Protein AF-A0A452XQ61-F1 (afdb_monomer)

Sequence (156 aa):
MPPKLLTHLILALVAVSGAAAARRHPAPANFTASGNPVYIWPLPKNFTSGTQTLAVDPDLALDPQGAGGGAAAVAEAFERYRHLIFSPWAHAARPASAGYDVARLTVVVASADETLELGVDESYTIYIAAAGGANSIVGGATIEANTIYGAIRGLE

Organism: Aegilops tauschii subsp. strangulata (NCBI:txid200361)

Foldseek 3Di:
DDDDDDDDDDDDDDDPPPPPPDPPPPPPFDAAPCRHGDPDPPDDPDDHHDNDDWFEDLQEAEAFAEPQRPPPLLVVLLVVLSCVVNPPVNVVPDDPPDDGQERYEYEYEHDNDPDDDPPPFLAKDKDADGQPPPPHVHGYIYIYGHHSNVSSVVSD

Solvent-accessible surface area (backbone atoms only — not comparable to full-atom values): 9801 Å² total; per-residue (Å²): 140,83,86,86,84,87,80,87,83,84,84,85,81,85,77,85,75,83,76,80,73,71,82,74,72,79,72,96,58,64,55,37,69,70,70,42,80,58,92,59,82,79,69,62,97,75,82,86,60,66,76,77,86,78,49,66,37,69,77,53,37,82,44,61,30,61,65,18,21,78,37,66,70,50,54,56,49,49,54,54,44,49,49,70,73,40,41,77,62,51,62,72,69,55,60,98,80,66,84,51,48,27,50,44,40,35,35,35,12,64,30,64,67,79,81,86,57,94,83,59,61,54,52,57,47,81,48,78,44,54,54,70,40,101,87,30,82,61,34,28,36,37,35,42,15,58,18,51,57,1,44,54,59,62,68,108

InterPro domains:
  IPR025705 Beta-hexosaminidase [PTHR22600] (31-156)
  IPR029018 Beta-hexosaminidase-like, domain 2 [G3DSA:3.30.379.10] (23-156)
  IPR029018 Beta-hexosaminidase-like, domain 2 [SSF55545] (40-156)
  IPR029019 Beta-hexosaminidase, eukaryotic type, N-terminal [PF14845] (40-156)

Radius of gyration: 27.39 Å; Cα contacts (8 Å, |Δi|>4): 223; chains: 1; bounding box: 89×55×53 Å

Nearest PDB structures (foldseek):
  3s6t-assembly1_A  TM=6.574E-01  e=8.013E-03  Ostrinia furnacalis
  3wmb-assembly1_A  TM=6.729E-01  e=9.718E-03  Ostrinia furnacalis
  5b5p-assembly1_A  TM=3.816E-01  e=1.373E+00  Homo sapiens
  5uwk-assembly1_A  TM=4.075E-01  e=2.019E+00  Homo sapiens
  3wv3-assembly3_A  TM=3.948E-01  e=2.612E+00  Homo sapiens

Structure (mmCIF, N/CA/C/O backbone):
data_AF-A0A452XQ61-F1
#
_entry.id   AF-A0A452XQ61-F1
#
loop_
_atom_site.group_PDB
_atom_site.id
_atom_site.type_symbol
_atom_site.label_atom_id
_atom_site.label_alt_id
_atom_site.label_comp_id
_atom_site.label_asym_id
_atom_site.label_entity_id
_atom_site.label_seq_id
_atom_site.pdbx_PDB_ins_code
_atom_site.Cartn_x
_atom_site.Cartn_y
_atom_site.Cartn_z
_atom_site.occupancy
_atom_site.B_iso_or_equiv
_atom_site.auth_seq_id
_atom_site.auth_comp_id
_atom_site.auth_asym_id
_atom_site.auth_atom_id
_atom_site.pdbx_PDB_model_num
ATOM 1 N N . MET A 1 1 ? 72.870 29.338 -39.346 1.00 41.97 1 MET A N 1
ATOM 2 C CA . MET A 1 1 ? 72.906 29.703 -37.912 1.00 41.97 1 MET A CA 1
ATOM 3 C C . MET A 1 1 ? 72.148 31.015 -37.736 1.00 41.97 1 MET A C 1
ATOM 5 O O . MET A 1 1 ? 72.688 32.037 -38.135 1.00 41.97 1 MET A O 1
ATOM 9 N N . PRO A 1 2 ? 70.889 31.010 -37.265 1.00 47.25 2 PRO A N 1
ATOM 10 C CA . PRO A 1 2 ? 70.116 32.240 -37.100 1.00 47.25 2 PRO A CA 1
ATOM 11 C C . PRO A 1 2 ? 70.246 32.800 -35.670 1.00 47.25 2 PRO A C 1
ATOM 13 O O . PRO A 1 2 ? 70.246 32.015 -34.716 1.00 47.25 2 PRO A O 1
ATOM 16 N N . PRO A 1 3 ? 70.317 34.129 -35.475 1.00 50.31 3 PRO A N 1
ATOM 17 C CA . PRO A 1 3 ? 70.108 34.731 -34.169 1.00 50.31 3 PRO A CA 1
ATOM 18 C C . PRO A 1 3 ? 68.607 34.891 -33.883 1.00 50.31 3 PRO A C 1
ATOM 20 O O . PRO A 1 3 ? 67.800 35.205 -34.756 1.00 50.31 3 PRO A O 1
ATOM 23 N N . LYS A 1 4 ? 68.252 34.625 -32.626 1.00 46.47 4 LYS A N 1
ATOM 24 C CA . LYS A 1 4 ? 66.904 34.658 -32.059 1.00 46.47 4 LYS A CA 1
ATOM 25 C C . LYS A 1 4 ? 66.440 36.109 -31.881 1.00 46.47 4 LYS A C 1
ATOM 27 O O . LYS A 1 4 ? 67.128 36.876 -31.215 1.00 46.47 4 LYS A O 1
ATOM 32 N N . LEU A 1 5 ? 65.254 36.448 -32.386 1.00 45.09 5 LEU A N 1
ATOM 33 C CA . LEU A 1 5 ? 64.497 37.627 -31.958 1.00 45.09 5 LEU A CA 1
ATOM 34 C C . LEU A 1 5 ? 63.253 37.148 -31.211 1.00 45.09 5 LEU A C 1
ATOM 36 O O . LEU A 1 5 ? 62.321 36.593 -31.787 1.00 45.09 5 LEU A O 1
ATOM 40 N N . LEU A 1 6 ? 63.314 37.311 -29.894 1.00 48.69 6 LEU A N 1
ATOM 41 C CA . LEU A 1 6 ? 62.224 37.120 -28.955 1.00 48.69 6 LEU A CA 1
ATOM 42 C C . LEU A 1 6 ? 61.502 38.467 -28.846 1.00 48.69 6 LEU A C 1
ATOM 44 O O . LEU A 1 6 ? 62.104 39.459 -28.438 1.00 48.69 6 LEU A O 1
ATOM 48 N N . THR A 1 7 ? 60.230 38.531 -29.221 1.00 46.25 7 THR A N 1
ATOM 49 C CA . THR A 1 7 ? 59.397 39.703 -28.933 1.00 46.25 7 THR A CA 1
ATOM 50 C C . THR A 1 7 ? 58.024 39.210 -28.506 1.00 46.25 7 THR A C 1
ATOM 52 O O . THR A 1 7 ? 57.261 38.663 -29.298 1.00 46.25 7 THR A O 1
ATOM 55 N N . HIS A 1 8 ? 57.762 39.323 -27.206 1.00 41.38 8 HIS A N 1
ATOM 56 C CA . HIS A 1 8 ? 56.501 38.971 -26.572 1.00 41.38 8 HIS A CA 1
ATOM 57 C C . HIS A 1 8 ? 55.539 40.155 -26.664 1.00 41.38 8 HIS A C 1
ATOM 59 O O . HIS A 1 8 ? 55.818 41.219 -26.118 1.00 41.38 8 HIS A O 1
ATOM 65 N N . LEU A 1 9 ? 54.394 39.954 -27.316 1.00 38.75 9 LEU A N 1
ATOM 66 C CA . LEU A 1 9 ? 53.245 40.848 -27.229 1.00 38.75 9 LEU A CA 1
ATOM 67 C C . LEU A 1 9 ? 52.177 40.136 -26.389 1.00 38.75 9 LEU A C 1
ATOM 69 O O . LEU A 1 9 ? 51.470 39.262 -26.884 1.00 38.75 9 LEU A O 1
ATOM 73 N N . ILE A 1 10 ? 52.108 40.460 -25.097 1.00 44.06 10 ILE A N 1
ATOM 74 C CA . ILE A 1 10 ? 51.045 39.986 -24.205 1.00 44.06 10 ILE A CA 1
ATOM 75 C C . ILE A 1 10 ? 49.945 41.045 -24.221 1.00 44.06 10 ILE A C 1
ATOM 77 O O . ILE A 1 10 ? 50.102 42.127 -23.659 1.00 44.06 10 ILE A O 1
ATOM 81 N N . LEU A 1 11 ? 48.839 40.737 -24.895 1.00 37.44 11 LEU A N 1
ATOM 82 C CA . LEU A 1 11 ? 47.618 41.532 -24.863 1.00 37.44 11 LEU A CA 1
ATOM 83 C C . LEU A 1 11 ? 46.792 41.087 -23.647 1.00 37.44 11 LEU A C 1
ATOM 85 O O . LEU A 1 11 ? 46.251 39.983 -23.628 1.00 37.44 11 LEU A O 1
ATOM 89 N N . ALA A 1 12 ? 46.721 41.927 -22.616 1.00 45.03 12 ALA A N 1
ATOM 90 C CA . ALA A 1 12 ? 45.873 41.689 -21.453 1.00 45.03 12 ALA A CA 1
ATOM 91 C C . ALA A 1 12 ? 44.429 42.113 -21.768 1.00 45.03 12 ALA A C 1
ATOM 93 O O . ALA A 1 12 ? 44.120 43.303 -21.810 1.00 45.03 12 ALA A O 1
ATOM 94 N N . LEU A 1 13 ? 43.542 41.139 -21.984 1.00 36.16 13 LEU A N 1
ATOM 95 C CA . LEU A 1 13 ? 42.099 41.363 -22.061 1.00 36.16 13 LEU A CA 1
ATOM 96 C C . LEU A 1 13 ? 41.485 41.082 -20.683 1.00 36.16 13 LEU A C 1
ATOM 98 O O . LEU A 1 13 ? 41.266 39.932 -20.307 1.00 36.16 13 LEU A O 1
ATOM 102 N N . VAL A 1 14 ? 41.219 42.139 -19.916 1.00 40.66 14 VAL A N 1
ATOM 103 C CA . VAL A 1 14 ? 40.437 42.048 -18.677 1.00 40.66 14 VAL A CA 1
ATOM 104 C C . VAL A 1 14 ? 38.959 42.022 -19.059 1.00 40.66 14 VAL A C 1
ATOM 106 O O . VAL A 1 14 ? 38.364 43.055 -19.351 1.00 40.66 14 VAL A O 1
ATOM 109 N N . ALA A 1 15 ? 38.362 40.832 -19.066 1.00 41.16 15 ALA A N 1
ATOM 110 C CA . ALA A 1 15 ? 36.917 40.674 -19.148 1.00 41.16 15 ALA A CA 1
ATOM 111 C C . ALA A 1 15 ? 36.341 40.615 -17.725 1.00 41.16 15 ALA A C 1
ATOM 113 O O . ALA A 1 15 ? 36.369 39.574 -17.070 1.00 41.16 15 ALA A O 1
ATOM 114 N N . VAL A 1 16 ? 35.802 41.737 -17.241 1.00 45.44 16 VAL A N 1
ATOM 115 C CA . VAL A 1 16 ? 34.899 41.737 -16.082 1.00 45.44 16 VAL A CA 1
ATOM 116 C C . VAL A 1 16 ? 33.585 41.106 -16.538 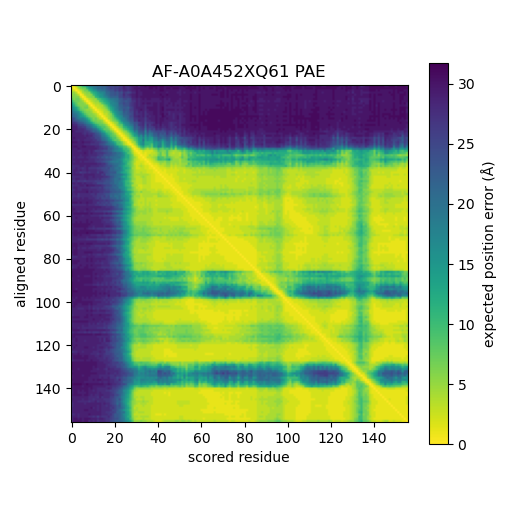1.00 45.44 16 VAL A C 1
ATOM 118 O O . VAL A 1 16 ? 32.712 41.776 -17.081 1.00 45.44 16 VAL A O 1
ATOM 121 N N . SER A 1 17 ? 33.448 39.794 -16.350 1.00 46.66 17 SER A N 1
ATOM 122 C CA . SER A 1 17 ? 32.143 39.137 -16.427 1.00 46.66 17 SER A CA 1
ATOM 123 C C . SER A 1 17 ? 31.454 39.286 -15.078 1.00 46.66 17 SER A C 1
ATOM 125 O O . SER A 1 17 ? 31.685 38.514 -14.149 1.00 46.66 17 SER A O 1
ATOM 127 N N . GLY A 1 18 ? 30.611 40.311 -14.971 1.00 46.25 18 GLY A N 1
ATOM 128 C CA . GLY A 1 18 ? 29.619 40.413 -13.912 1.00 46.25 18 GLY A CA 1
ATOM 129 C C . GLY A 1 18 ? 28.588 39.302 -14.080 1.00 46.25 18 GLY A C 1
ATOM 130 O O . GLY A 1 18 ? 27.586 39.476 -14.767 1.00 46.25 18 GLY A O 1
ATOM 131 N N . ALA A 1 19 ? 28.830 38.149 -13.459 1.00 46.59 19 ALA A N 1
ATOM 132 C CA . ALA A 1 19 ? 27.805 37.133 -13.299 1.00 46.59 19 ALA A CA 1
ATOM 133 C C . ALA A 1 19 ? 26.848 37.594 -12.194 1.00 46.59 19 ALA A C 1
ATOM 135 O O . ALA A 1 19 ? 27.024 37.285 -11.016 1.00 46.59 19 ALA A O 1
ATOM 136 N N . ALA A 1 20 ? 25.815 38.342 -12.581 1.00 52.66 20 ALA A N 1
ATOM 137 C CA . ALA A 1 20 ? 24.595 38.434 -11.796 1.00 52.66 20 ALA A CA 1
ATOM 138 C C . ALA A 1 20 ? 23.926 37.050 -11.813 1.00 52.66 20 ALA A C 1
ATOM 140 O O . ALA A 1 20 ? 23.014 36.781 -12.592 1.00 52.66 20 ALA A O 1
ATOM 141 N N . ALA A 1 21 ? 24.429 36.130 -10.987 1.00 48.56 21 ALA A N 1
ATOM 142 C CA . ALA A 1 21 ? 23.757 34.873 -10.728 1.00 48.56 21 ALA A CA 1
ATOM 143 C C . ALA A 1 21 ? 22.494 35.207 -9.932 1.00 48.56 21 ALA A C 1
ATOM 145 O O . ALA A 1 21 ? 22.547 35.543 -8.747 1.00 48.56 21 ALA A O 1
ATOM 146 N N . ALA A 1 22 ? 21.363 35.185 -10.637 1.00 52.28 22 ALA A N 1
ATOM 147 C CA . ALA A 1 22 ? 20.035 35.296 -10.070 1.00 52.28 22 ALA A CA 1
ATOM 148 C C . ALA A 1 22 ? 19.957 34.444 -8.800 1.00 52.28 22 ALA A C 1
ATOM 150 O O . ALA A 1 22 ? 20.323 33.264 -8.817 1.00 52.28 22 ALA A O 1
ATOM 151 N N . ARG A 1 23 ? 19.485 35.037 -7.697 1.00 48.03 23 ARG A N 1
ATOM 152 C CA . ARG A 1 23 ? 19.108 34.268 -6.513 1.00 48.03 23 ARG A CA 1
ATOM 153 C C . ARG A 1 23 ? 18.069 33.259 -6.985 1.00 48.03 23 ARG A C 1
ATOM 155 O O . ARG A 1 23 ? 16.924 33.624 -7.236 1.00 48.03 23 ARG A O 1
ATOM 162 N N . ARG A 1 24 ? 18.472 32.000 -7.161 1.00 49.28 24 ARG A N 1
ATOM 163 C CA . ARG A 1 24 ? 17.517 30.907 -7.263 1.00 49.28 24 ARG A CA 1
ATOM 164 C C . ARG A 1 24 ? 16.809 30.905 -5.923 1.00 49.28 24 ARG A C 1
ATOM 166 O O . ARG A 1 24 ? 17.401 30.534 -4.914 1.00 49.28 24 ARG A O 1
ATOM 173 N N . HIS A 1 25 ? 15.579 31.405 -5.905 1.00 44.28 25 HIS A N 1
ATOM 174 C CA . HIS A 1 25 ? 14.673 31.079 -4.823 1.00 44.28 25 HIS A CA 1
ATOM 175 C C . HIS A 1 25 ? 14.680 29.548 -4.719 1.00 44.28 25 HIS A C 1
ATOM 177 O O . HIS A 1 25 ? 14.448 28.894 -5.742 1.00 44.28 25 HIS A O 1
ATOM 183 N N . PRO A 1 26 ? 15.036 28.963 -3.561 1.00 51.84 26 PRO A N 1
ATOM 184 C CA . PRO A 1 26 ? 14.914 27.529 -3.397 1.00 51.84 26 PRO A CA 1
ATOM 185 C C . PRO A 1 26 ? 13.441 27.210 -3.624 1.00 51.84 26 PRO A C 1
ATOM 187 O O . PRO A 1 26 ? 12.579 27.774 -2.952 1.00 51.84 26 PRO A O 1
ATOM 190 N N . ALA A 1 27 ? 13.146 26.393 -4.633 1.00 46.03 27 ALA A N 1
ATOM 191 C CA . ALA A 1 27 ? 11.790 25.923 -4.841 1.00 46.03 27 ALA A CA 1
ATOM 192 C C . ALA A 1 27 ? 11.390 25.137 -3.582 1.00 46.03 27 ALA A C 1
ATOM 194 O O . ALA A 1 27 ? 12.095 24.181 -3.247 1.00 46.03 27 ALA A O 1
ATOM 195 N N . PRO A 1 28 ? 10.301 25.486 -2.874 1.00 49.56 28 PRO A N 1
ATOM 196 C CA . PRO A 1 28 ? 9.686 24.546 -1.960 1.00 49.56 28 PRO A CA 1
ATOM 197 C C . PRO A 1 28 ? 8.936 23.548 -2.839 1.00 49.56 28 PRO A C 1
ATOM 199 O O . PRO A 1 28 ? 7.743 23.677 -3.091 1.00 49.56 28 PRO A O 1
ATOM 202 N N . ALA A 1 29 ? 9.669 22.602 -3.401 1.00 57.44 29 ALA A N 1
ATOM 203 C CA . ALA A 1 29 ? 9.090 21.464 -4.076 1.00 57.44 29 ALA A CA 1
ATOM 204 C C . ALA A 1 29 ? 9.681 20.236 -3.401 1.00 57.44 29 ALA A C 1
ATOM 206 O O . ALA A 1 29 ? 10.888 20.139 -3.195 1.00 57.44 29 ALA A O 1
ATOM 207 N N . ASN A 1 30 ? 8.811 19.334 -2.969 1.00 72.50 30 ASN A N 1
ATOM 208 C CA . ASN A 1 30 ? 9.247 18.034 -2.498 1.00 72.50 30 ASN A CA 1
ATOM 209 C C . ASN A 1 30 ? 9.901 17.356 -3.705 1.00 72.50 30 ASN A C 1
ATOM 211 O O . ASN A 1 30 ? 9.236 17.160 -4.720 1.00 72.50 30 ASN A O 1
ATOM 215 N N . PHE A 1 31 ? 11.204 17.088 -3.635 1.00 80.75 31 PHE A N 1
ATOM 216 C CA . PHE A 1 31 ? 11.953 16.408 -4.690 1.00 80.75 31 PHE A CA 1
ATOM 217 C C . PHE A 1 31 ? 12.347 15.006 -4.221 1.00 80.75 31 PHE A C 1
ATOM 219 O O . PHE A 1 31 ? 12.584 14.780 -3.033 1.00 80.75 31 PHE A O 1
ATOM 226 N N . THR A 1 32 ? 12.427 14.061 -5.152 1.00 82.75 32 THR A N 1
ATOM 227 C CA . THR A 1 32 ? 12.991 12.737 -4.906 1.00 82.75 32 THR A CA 1
ATOM 228 C C . THR A 1 32 ? 14.507 12.829 -4.708 1.00 82.75 32 THR A C 1
ATOM 230 O O . THR A 1 32 ? 15.131 13.835 -5.056 1.00 82.75 32 THR A O 1
ATOM 233 N N . ALA A 1 33 ? 15.145 11.759 -4.226 1.00 81.12 33 ALA A N 1
ATOM 234 C CA . ALA A 1 33 ? 16.605 11.703 -4.109 1.00 81.12 33 ALA A CA 1
ATOM 235 C C . ALA A 1 33 ? 17.334 11.865 -5.461 1.00 81.12 33 ALA A C 1
ATOM 237 O O . ALA A 1 33 ? 18.493 12.268 -5.489 1.00 81.12 33 ALA A O 1
ATOM 238 N N . SER A 1 34 ? 16.658 11.596 -6.584 1.00 81.94 34 SER A N 1
ATOM 239 C CA . SER A 1 34 ? 17.162 11.837 -7.943 1.00 81.94 34 SER A CA 1
ATOM 240 C C . SER A 1 34 ? 16.896 13.258 -8.469 1.00 81.94 34 SER A C 1
ATOM 242 O O . SER A 1 34 ? 17.217 13.543 -9.620 1.00 81.94 34 SER A O 1
ATOM 244 N N . GLY A 1 35 ? 16.308 14.150 -7.663 1.00 81.25 35 GLY A N 1
ATOM 245 C CA . GLY A 1 35 ? 16.014 15.537 -8.036 1.00 81.25 35 GLY A CA 1
ATOM 246 C C . GLY A 1 35 ? 14.749 15.730 -8.880 1.00 81.25 35 GLY A C 1
ATOM 247 O O . GLY A 1 35 ? 14.563 16.806 -9.445 1.00 81.25 35 GLY A O 1
ATOM 248 N N . ASN A 1 36 ? 13.875 14.721 -8.968 1.00 83.94 36 ASN A N 1
ATOM 249 C CA . ASN A 1 36 ? 12.597 14.826 -9.677 1.00 83.94 36 ASN A CA 1
ATOM 250 C C . ASN A 1 36 ? 11.507 15.371 -8.744 1.00 83.94 36 ASN A C 1
ATOM 252 O O . ASN A 1 36 ? 11.546 15.080 -7.553 1.00 83.94 36 ASN A O 1
ATOM 256 N N . PRO A 1 37 ? 10.527 16.144 -9.232 1.00 84.75 37 PRO A N 1
ATOM 257 C CA . PRO A 1 37 ? 9.390 16.559 -8.411 1.00 84.75 37 PRO A CA 1
ATOM 258 C C . PRO A 1 37 ? 8.604 15.348 -7.879 1.00 84.75 37 PRO A C 1
ATOM 260 O O . PRO A 1 37 ? 8.403 14.361 -8.584 1.00 84.75 37 PRO A O 1
ATOM 263 N N . VAL A 1 38 ? 8.161 15.431 -6.624 1.00 87.31 38 VAL A N 1
ATOM 264 C CA . VAL A 1 38 ? 7.315 14.428 -5.966 1.00 87.31 38 VAL A CA 1
ATOM 265 C C . VAL A 1 38 ? 5.857 14.724 -6.295 1.00 87.31 38 VAL A C 1
ATOM 267 O O . VAL A 1 38 ? 5.332 15.777 -5.934 1.00 87.31 38 VAL A O 1
ATOM 270 N N . TYR A 1 39 ? 5.200 13.770 -6.948 1.00 89.69 39 TYR A N 1
ATOM 271 C CA . TYR A 1 39 ? 3.792 13.844 -7.341 1.00 89.69 39 TYR A CA 1
ATOM 272 C C . TYR A 1 39 ? 2.909 13.000 -6.413 1.00 89.69 39 TYR A C 1
ATOM 274 O O . TYR A 1 39 ? 2.207 12.107 -6.871 1.00 89.69 39 TYR A O 1
ATOM 282 N N . ILE A 1 40 ? 2.974 13.258 -5.103 1.00 91.31 40 ILE A N 1
ATOM 283 C CA . ILE A 1 40 ? 2.160 12.562 -4.094 1.00 91.31 40 ILE A CA 1
ATOM 284 C C . ILE A 1 40 ? 1.252 13.584 -3.418 1.00 91.31 40 ILE A C 1
ATOM 286 O O . ILE A 1 40 ? 1.729 14.621 -2.943 1.00 91.31 40 ILE A O 1
ATOM 290 N N . TRP A 1 41 ? -0.050 13.299 -3.386 1.00 92.88 41 TRP A N 1
ATOM 291 C CA . TRP A 1 41 ? -1.044 14.166 -2.768 1.00 92.88 41 TRP A CA 1
ATOM 292 C C . TRP A 1 41 ? -2.128 13.362 -2.029 1.00 92.88 41 TRP A C 1
ATOM 294 O O . TRP A 1 41 ? -2.783 12.541 -2.664 1.00 92.88 41 TRP A O 1
ATOM 304 N N . PRO A 1 42 ? -2.397 13.647 -0.740 1.00 94.38 42 PRO A N 1
ATOM 305 C CA . PRO A 1 42 ? -1.647 14.561 0.122 1.00 94.38 42 PRO A CA 1
ATOM 306 C C . PRO A 1 42 ? -0.207 14.075 0.337 1.00 94.38 42 PRO A C 1
ATOM 308 O O . PRO A 1 42 ? 0.074 12.882 0.275 1.00 94.38 42 PRO A O 1
ATOM 31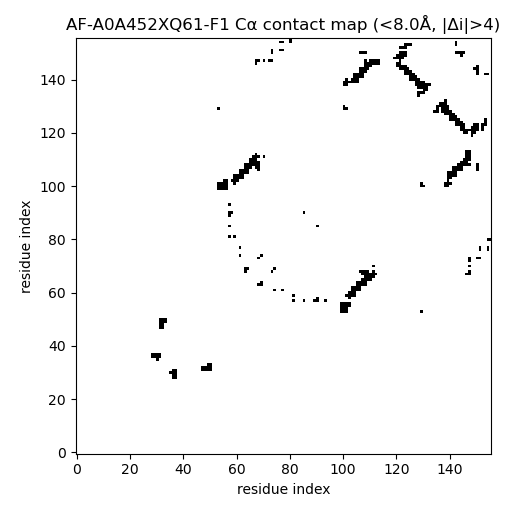1 N N . LEU A 1 43 ? 0.722 15.003 0.589 1.00 93.50 43 LEU A N 1
ATOM 312 C CA . LEU A 1 43 ? 2.093 14.616 0.918 1.00 93.50 43 LEU A CA 1
ATOM 313 C C . LEU A 1 43 ? 2.097 13.831 2.246 1.00 93.50 43 LEU A C 1
ATOM 315 O O . LEU A 1 43 ? 1.567 14.348 3.236 1.00 93.50 43 LEU A O 1
ATOM 319 N N . PRO A 1 44 ? 2.717 12.639 2.309 1.00 94.75 44 PRO A N 1
ATOM 320 C CA . PRO A 1 44 ? 2.804 11.874 3.544 1.00 94.75 44 PRO A CA 1
ATOM 321 C C . PRO A 1 44 ? 3.520 12.651 4.650 1.00 94.75 44 PRO A C 1
ATOM 323 O O . PRO A 1 44 ? 4.439 13.430 4.392 1.00 94.75 44 PRO A O 1
ATOM 326 N N . LYS A 1 45 ? 3.148 12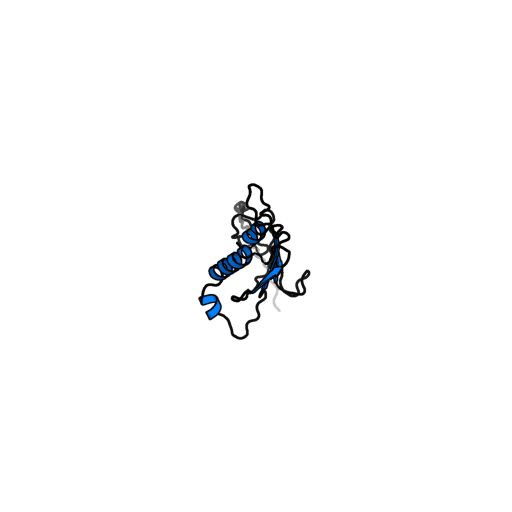.378 5.906 1.00 95.75 45 LYS A N 1
ATOM 327 C CA . LYS A 1 45 ? 3.771 13.000 7.088 1.00 95.75 45 LYS A CA 1
ATOM 328 C C . LYS A 1 45 ? 5.293 12.819 7.111 1.00 95.75 45 LYS A C 1
ATOM 330 O O . LYS A 1 45 ? 6.007 13.726 7.524 1.00 95.75 45 LYS A O 1
ATOM 335 N N . ASN A 1 46 ? 5.770 11.652 6.680 1.00 94.81 46 ASN A N 1
ATOM 336 C CA . ASN A 1 46 ? 7.183 11.349 6.501 1.00 94.81 46 ASN A CA 1
ATOM 337 C C . ASN A 1 46 ? 7.374 10.755 5.107 1.00 94.81 46 ASN A C 1
ATOM 339 O O . ASN A 1 46 ? 6.661 9.824 4.740 1.00 94.81 46 ASN A O 1
ATOM 343 N N . PHE A 1 47 ? 8.339 11.270 4.350 1.00 92.62 47 PHE A N 1
ATOM 344 C CA . PHE A 1 47 ? 8.627 10.805 2.999 1.00 92.62 47 PHE A CA 1
ATOM 345 C C . PHE A 1 47 ? 10.134 10.730 2.764 1.00 92.62 47 PHE A C 1
ATOM 347 O O . PHE A 1 47 ? 10.871 11.677 3.042 1.00 92.62 47 PHE A O 1
ATOM 354 N N . THR A 1 48 ? 10.576 9.608 2.208 1.00 90.62 48 THR A N 1
ATOM 355 C CA . THR A 1 48 ? 11.914 9.420 1.652 1.00 90.62 48 THR A CA 1
ATOM 356 C C . THR A 1 48 ? 11.780 8.708 0.310 1.00 90.62 48 THR A C 1
ATOM 358 O O . THR A 1 48 ? 10.772 8.067 0.025 1.00 90.62 48 THR A O 1
ATOM 361 N N . SER A 1 49 ? 12.785 8.843 -0.550 1.00 89.12 49 SER A N 1
ATOM 362 C CA . SER A 1 49 ? 12.808 8.156 -1.842 1.00 89.12 49 SER A CA 1
ATOM 363 C C . SER A 1 49 ? 14.206 7.656 -2.159 1.00 89.12 49 SER A C 1
ATOM 365 O O . SER A 1 49 ? 15.203 8.228 -1.715 1.00 89.12 49 SER A O 1
ATOM 367 N N . GLY A 1 50 ? 14.265 6.576 -2.933 1.00 87.06 50 GLY A N 1
ATOM 368 C CA . GLY A 1 50 ? 15.499 6.097 -3.536 1.00 87.06 50 GLY A CA 1
ATOM 369 C C . GLY A 1 50 ? 15.855 6.856 -4.815 1.00 87.06 50 GLY A C 1
ATOM 370 O O . GLY A 1 50 ? 15.171 7.785 -5.242 1.00 87.06 50 GLY A O 1
ATOM 371 N N . THR A 1 51 ? 16.941 6.422 -5.447 1.00 85.44 51 THR A N 1
ATOM 372 C CA . THR A 1 51 ? 17.423 6.943 -6.737 1.00 85.44 51 THR A CA 1
ATOM 373 C C . THR A 1 51 ? 17.116 6.015 -7.915 1.00 85.44 51 THR A C 1
ATOM 375 O O . THR A 1 51 ? 17.411 6.362 -9.055 1.00 85.44 51 THR A O 1
ATOM 378 N N . GLN A 1 52 ? 16.548 4.835 -7.651 1.00 85.00 52 GLN A N 1
ATOM 379 C CA . GLN A 1 52 ? 16.284 3.794 -8.645 1.00 85.00 52 GLN A CA 1
ATOM 380 C C . GLN A 1 52 ? 14.816 3.807 -9.079 1.00 85.00 52 GLN A C 1
ATOM 382 O O . GLN A 1 52 ? 13.932 4.128 -8.289 1.00 85.00 52 GLN A O 1
ATOM 387 N N . THR A 1 53 ? 14.570 3.437 -10.336 1.00 87.00 53 THR A N 1
ATOM 388 C CA . THR A 1 53 ? 13.227 3.166 -10.871 1.00 87.00 53 THR A CA 1
ATOM 389 C C . THR A 1 53 ? 13.053 1.658 -10.973 1.00 87.00 53 THR A C 1
ATOM 391 O O . THR A 1 53 ? 13.948 0.993 -11.488 1.00 87.00 53 THR A O 1
ATOM 394 N N . LEU A 1 54 ? 11.930 1.138 -10.477 1.00 88.12 54 LEU A N 1
ATOM 395 C CA . LEU A 1 54 ? 11.629 -0.293 -10.448 1.00 88.12 54 LEU A CA 1
ATOM 396 C C . LEU A 1 54 ? 10.527 -0.624 -11.453 1.00 88.12 54 LEU A C 1
ATOM 398 O O . LEU A 1 54 ? 9.545 0.112 -11.566 1.00 88.12 54 LEU A O 1
ATOM 402 N N . ALA A 1 55 ? 10.684 -1.734 -12.168 1.00 88.94 55 ALA A N 1
ATOM 403 C CA . ALA A 1 55 ? 9.657 -2.292 -13.031 1.00 88.94 55 ALA A CA 1
ATOM 404 C C . ALA A 1 55 ? 8.642 -3.090 -12.200 1.00 88.94 55 ALA A C 1
ATOM 406 O O . ALA A 1 55 ? 9.013 -3.987 -11.440 1.00 88.94 55 ALA A O 1
ATOM 407 N N . VAL A 1 56 ? 7.356 -2.789 -12.374 1.00 89.88 56 VAL A N 1
ATOM 408 C CA . VAL A 1 56 ? 6.255 -3.459 -11.666 1.00 89.88 56 VAL A CA 1
ATOM 409 C C . VAL A 1 56 ? 5.512 -4.384 -12.628 1.00 89.88 56 VAL A C 1
ATOM 411 O O . VAL A 1 56 ? 5.245 -3.991 -13.764 1.00 89.88 56 VAL A O 1
ATOM 414 N N . ASP A 1 57 ? 5.197 -5.602 -12.184 1.00 89.12 57 ASP A N 1
ATOM 415 C CA . ASP A 1 57 ? 4.381 -6.552 -12.947 1.00 89.12 57 ASP A CA 1
ATOM 416 C C . ASP A 1 57 ? 2.947 -6.007 -13.075 1.00 89.12 57 ASP A C 1
ATOM 418 O O . ASP A 1 57 ? 2.317 -5.745 -12.048 1.00 89.12 57 ASP A O 1
ATOM 422 N N . PRO A 1 58 ? 2.392 -5.841 -14.293 1.00 91.00 58 PRO A N 1
ATOM 423 C CA . PRO A 1 58 ? 0.983 -5.488 -14.472 1.00 91.00 58 PRO A CA 1
ATOM 424 C C . PRO A 1 58 ? 0.023 -6.498 -13.828 1.00 91.00 58 PRO A C 1
ATOM 426 O O . PRO A 1 58 ? -1.091 -6.156 -13.427 1.00 91.00 58 PRO A O 1
ATOM 429 N N . ASP A 1 59 ? 0.467 -7.748 -13.680 1.00 90.31 59 ASP A N 1
ATOM 430 C CA . ASP A 1 59 ? -0.236 -8.792 -12.943 1.00 90.31 59 ASP A CA 1
ATOM 431 C C . ASP A 1 59 ? 0.172 -8.860 -11.467 1.00 90.31 59 ASP A C 1
ATOM 433 O O . ASP A 1 59 ? 0.231 -9.942 -10.884 1.00 90.31 59 ASP A O 1
ATOM 437 N N . LEU A 1 60 ? 0.441 -7.690 -10.870 1.00 92.44 60 LEU A N 1
ATOM 438 C CA . LEU A 1 60 ? 0.776 -7.523 -9.459 1.00 92.44 60 LEU A CA 1
ATOM 439 C C . LEU A 1 60 ? -0.156 -8.370 -8.585 1.00 92.44 60 LEU A C 1
ATOM 441 O O . LEU A 1 60 ? -1.376 -8.221 -8.640 1.00 92.44 60 LEU A O 1
ATOM 445 N N . ALA A 1 61 ? 0.426 -9.254 -7.780 1.00 93.62 61 ALA A N 1
ATOM 446 C CA . ALA A 1 61 ? -0.322 -10.111 -6.871 1.00 93.62 61 ALA A CA 1
ATOM 447 C C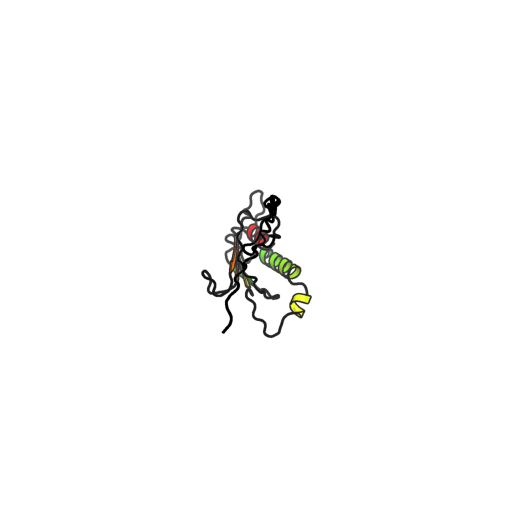 . ALA A 1 61 ? -0.466 -9.458 -5.491 1.00 93.62 61 ALA A C 1
ATOM 449 O O . ALA A 1 61 ? 0.500 -8.903 -4.959 1.00 93.62 61 ALA A O 1
ATOM 450 N N . LEU A 1 62 ? -1.643 -9.587 -4.880 1.00 96.25 62 LEU A N 1
ATOM 451 C CA . LEU A 1 62 ? -1.846 -9.249 -3.474 1.00 96.25 62 LEU A CA 1
ATOM 452 C C . LEU A 1 62 ? -1.370 -10.397 -2.578 1.00 96.25 62 LEU A C 1
ATOM 454 O O . LEU A 1 62 ? -1.661 -11.565 -2.836 1.00 96.25 62 LEU A O 1
ATOM 458 N N . ASP A 1 63 ? -0.671 -10.051 -1.504 1.00 96.38 63 ASP A N 1
ATOM 459 C CA . ASP A 1 63 ? -0.281 -10.961 -0.429 1.00 96.38 63 ASP A CA 1
ATOM 460 C C . ASP A 1 63 ? -0.783 -10.416 0.915 1.00 96.38 63 ASP A C 1
ATOM 462 O O . ASP A 1 63 ? -0.098 -9.623 1.570 1.00 96.38 63 ASP A O 1
ATOM 466 N N . PRO A 1 64 ? -2.025 -10.763 1.293 1.00 96.88 64 PRO A N 1
ATOM 467 C CA . PRO A 1 64 ? -2.642 -10.266 2.510 1.00 96.88 64 PRO A CA 1
ATOM 468 C C . PRO A 1 64 ? -2.092 -10.995 3.741 1.00 96.88 64 PRO A C 1
ATOM 470 O O . PRO A 1 64 ? -2.042 -12.224 3.783 1.00 96.88 64 PRO A O 1
ATOM 473 N N . GLN A 1 65 ? -1.721 -10.237 4.770 1.00 97.25 65 GLN A N 1
ATOM 474 C CA . GLN A 1 65 ? -1.127 -10.737 6.010 1.00 97.25 65 GLN A CA 1
ATOM 475 C C . GLN A 1 65 ? -1.747 -10.053 7.241 1.00 97.25 65 GLN A C 1
ATOM 477 O O . GLN A 1 65 ? -2.296 -8.952 7.169 1.00 97.25 65 GLN A O 1
ATOM 482 N N . GLY A 1 66 ? -1.623 -10.688 8.408 1.00 96.94 66 GLY A N 1
ATOM 483 C CA . GLY A 1 66 ? -2.206 -10.183 9.657 1.00 96.94 66 GLY A CA 1
ATOM 484 C C . GLY A 1 66 ? -3.715 -10.433 9.778 1.00 96.94 66 GLY A C 1
ATOM 485 O O . GLY A 1 66 ? -4.347 -10.976 8.872 1.00 96.94 66 GLY A O 1
ATOM 486 N N . ALA A 1 67 ? -4.294 -10.072 10.927 1.00 96.56 67 ALA A N 1
ATOM 487 C CA . ALA A 1 67 ? -5.685 -10.398 11.246 1.00 96.56 67 ALA A CA 1
ATOM 488 C C . ALA A 1 67 ? -6.686 -9.717 10.299 1.00 96.56 67 ALA A C 1
ATOM 490 O O . ALA A 1 67 ? -7.682 -10.332 9.929 1.00 96.56 67 ALA A O 1
ATOM 491 N N . GLY A 1 68 ? -6.409 -8.475 9.890 1.00 96.00 68 GLY A N 1
ATOM 492 C CA . GLY A 1 68 ? -7.258 -7.722 8.962 1.00 96.00 68 GLY A CA 1
ATOM 493 C C . GLY A 1 68 ? -6.865 -7.850 7.493 1.00 96.00 68 GLY A C 1
ATOM 494 O O . GLY A 1 68 ? -7.552 -7.302 6.638 1.00 96.00 68 GLY A O 1
ATOM 495 N N . GLY A 1 69 ? -5.761 -8.535 7.169 1.00 95.00 69 GLY A N 1
ATOM 496 C CA . GLY A 1 69 ? -5.246 -8.569 5.796 1.00 95.00 69 GLY A CA 1
ATOM 497 C C . GLY A 1 69 ? -6.216 -9.232 4.823 1.00 95.00 69 GLY A C 1
ATOM 498 O O . GLY A 1 69 ? -6.341 -8.806 3.680 1.00 95.00 69 GLY A O 1
ATOM 499 N N . GLY A 1 70 ? -6.937 -10.254 5.293 1.00 94.75 70 GLY A N 1
ATOM 500 C CA . GLY A 1 70 ? -7.947 -10.974 4.516 1.00 94.75 70 GLY A CA 1
ATOM 501 C C . GLY A 1 70 ? -9.314 -10.286 4.433 1.00 94.75 70 GLY A C 1
ATOM 502 O O . GLY A 1 70 ? -10.256 -10.905 3.940 1.00 94.75 70 GLY A O 1
ATOM 503 N N . ALA A 1 71 ? -9.457 -9.055 4.934 1.00 96.56 71 ALA A N 1
ATOM 504 C CA . ALA A 1 71 ? -10.701 -8.300 4.843 1.00 96.56 71 ALA A CA 1
ATOM 505 C C . ALA A 1 71 ? -11.090 -8.048 3.378 1.00 96.56 71 ALA A C 1
ATOM 507 O O . ALA A 1 71 ? -10.263 -7.631 2.561 1.00 96.56 71 ALA A O 1
ATOM 508 N N . ALA A 1 72 ? -12.371 -8.237 3.050 1.00 97.19 72 ALA A N 1
ATOM 509 C CA . ALA A 1 72 ? -12.871 -8.039 1.688 1.00 97.19 72 ALA A CA 1
ATOM 510 C C . ALA A 1 72 ? -12.610 -6.607 1.193 1.00 97.19 72 ALA A C 1
ATOM 512 O O . ALA A 1 72 ? -12.204 -6.413 0.052 1.00 97.19 72 ALA A O 1
ATOM 513 N N . ALA A 1 73 ? -12.749 -5.608 2.071 1.00 96.25 73 ALA A N 1
ATOM 514 C CA . ALA A 1 73 ? -12.495 -4.210 1.736 1.00 96.25 73 ALA A CA 1
ATOM 515 C C . ALA A 1 73 ? -11.063 -3.960 1.224 1.00 96.25 73 ALA A C 1
ATOM 517 O O . ALA A 1 73 ? -10.876 -3.157 0.310 1.00 96.25 73 ALA A O 1
ATOM 518 N N . VAL A 1 74 ? -10.060 -4.662 1.768 1.00 97.56 74 VAL A N 1
ATOM 519 C CA . VAL A 1 74 ? -8.656 -4.537 1.343 1.00 97.56 74 VAL A CA 1
ATOM 520 C C . VAL A 1 74 ? -8.457 -5.154 -0.042 1.00 97.56 74 VAL A C 1
ATOM 522 O O . VAL A 1 74 ? -7.848 -4.526 -0.907 1.00 97.56 74 VAL A O 1
ATOM 525 N N . ALA A 1 75 ? -9.009 -6.348 -0.278 1.00 97.62 75 ALA A N 1
ATOM 526 C CA . ALA A 1 75 ? -8.916 -7.025 -1.572 1.00 97.62 75 ALA A CA 1
ATOM 527 C C . ALA A 1 75 ? -9.632 -6.247 -2.693 1.00 97.62 75 ALA A C 1
ATOM 529 O O . ALA A 1 75 ? -9.064 -6.029 -3.761 1.00 97.62 75 ALA A O 1
ATOM 530 N N . GLU A 1 76 ? -10.844 -5.754 -2.435 1.00 97.94 76 GLU A N 1
ATOM 531 C CA . GLU A 1 76 ? -11.612 -4.951 -3.397 1.00 97.94 76 GLU A CA 1
ATOM 532 C C . GLU A 1 76 ? -10.937 -3.600 -3.688 1.00 97.94 76 GLU A C 1
ATOM 534 O O . GLU A 1 76 ? -10.932 -3.118 -4.825 1.00 97.94 76 GLU A O 1
ATOM 539 N N . ALA A 1 77 ? -10.333 -2.973 -2.672 1.00 97.44 77 ALA A N 1
ATOM 540 C CA . ALA A 1 77 ? -9.542 -1.764 -2.866 1.00 97.44 77 ALA A CA 1
ATOM 541 C C . ALA A 1 77 ? -8.309 -2.036 -3.734 1.00 97.44 77 ALA A C 1
ATOM 543 O O . ALA A 1 77 ? -8.067 -1.295 -4.686 1.00 97.44 77 ALA A O 1
ATOM 544 N N . PHE A 1 78 ? -7.577 -3.115 -3.453 1.00 97.62 78 PHE A N 1
ATOM 545 C CA . PHE A 1 78 ? -6.421 -3.522 -4.243 1.00 97.62 78 PHE A CA 1
ATOM 546 C C . PHE A 1 78 ? -6.775 -3.715 -5.723 1.00 97.62 78 PHE A C 1
ATOM 548 O O . PHE A 1 78 ? -6.122 -3.123 -6.581 1.00 97.62 78 PHE A O 1
ATOM 555 N N . GLU A 1 79 ? -7.831 -4.472 -6.034 1.00 96.38 79 GLU A N 1
ATOM 556 C CA . GLU A 1 79 ? -8.228 -4.714 -7.427 1.00 96.38 79 GLU A CA 1
ATOM 557 C C . GLU A 1 79 ? -8.657 -3.424 -8.138 1.00 96.38 79 GLU A C 1
ATOM 559 O O . GLU A 1 79 ? -8.300 -3.201 -9.299 1.00 96.38 79 GLU A O 1
ATOM 564 N N . ARG A 1 80 ? -9.343 -2.513 -7.432 1.00 96.25 80 ARG A N 1
ATOM 565 C CA . ARG A 1 80 ? -9.649 -1.177 -7.964 1.00 96.25 80 ARG A CA 1
ATOM 566 C C . ARG A 1 80 ? -8.386 -0.404 -8.353 1.00 96.25 80 ARG A C 1
ATOM 568 O O . ARG A 1 80 ? -8.329 0.106 -9.472 1.00 96.25 80 ARG A O 1
ATOM 575 N N . TYR A 1 81 ? -7.387 -0.296 -7.472 1.00 95.56 81 TYR A N 1
ATOM 576 C CA . TYR A 1 81 ? -6.156 0.448 -7.786 1.00 95.56 81 TYR A CA 1
ATOM 577 C C . TYR A 1 81 ? -5.323 -0.244 -8.848 1.00 95.56 81 TYR A C 1
ATOM 579 O O . TYR A 1 81 ? -4.839 0.418 -9.764 1.00 95.56 81 TYR A O 1
ATOM 587 N N . ARG A 1 82 ? -5.215 -1.574 -8.791 1.00 93.81 82 ARG A N 1
ATOM 588 C CA . ARG A 1 82 ? -4.536 -2.357 -9.823 1.00 93.81 82 ARG A CA 1
ATOM 589 C C . ARG A 1 82 ? -5.131 -2.064 -11.199 1.00 93.81 82 ARG A C 1
ATOM 591 O O . ARG A 1 82 ? -4.380 -1.812 -12.135 1.00 93.81 82 ARG A O 1
ATOM 598 N N . HIS A 1 83 ? -6.458 -2.009 -11.311 1.00 92.00 83 HIS A N 1
ATOM 599 C CA . HIS A 1 83 ? -7.131 -1.672 -12.563 1.00 92.00 83 HIS A CA 1
ATOM 600 C C . HIS A 1 83 ? -6.877 -0.226 -13.028 1.00 92.00 83 HIS A C 1
ATOM 602 O O . HIS A 1 83 ? -6.707 0.017 -14.223 1.00 92.00 83 HIS A O 1
ATOM 608 N N . LEU A 1 84 ? -6.842 0.739 -12.102 1.00 91.81 84 LEU A N 1
ATOM 609 C CA . LEU A 1 84 ? -6.559 2.145 -12.418 1.00 91.81 84 LEU A CA 1
ATOM 610 C C . LEU A 1 84 ? -5.110 2.358 -12.883 1.00 91.81 84 LEU A C 1
ATOM 612 O O . LEU A 1 84 ? -4.871 3.127 -13.814 1.00 91.81 84 LEU A O 1
ATOM 616 N N . ILE A 1 85 ? -4.157 1.678 -12.243 1.00 91.88 85 ILE A N 1
ATOM 617 C CA . ILE A 1 85 ? -2.720 1.794 -12.520 1.00 91.88 85 ILE A CA 1
ATOM 618 C C . ILE A 1 85 ? -2.360 1.030 -13.801 1.00 91.88 85 ILE A C 1
ATOM 620 O O . ILE A 1 85 ? -1.709 1.574 -14.696 1.00 91.88 85 ILE A O 1
ATOM 624 N N . PHE A 1 86 ? -2.809 -0.220 -13.920 1.00 91.06 86 PHE A N 1
ATOM 625 C CA . PHE A 1 86 ? -2.513 -1.101 -15.048 1.00 91.06 86 PHE A CA 1
ATOM 626 C C . PHE A 1 86 ? -3.712 -1.189 -15.984 1.00 91.06 86 PHE A C 1
ATOM 628 O O . PHE A 1 86 ? -4.475 -2.150 -16.010 1.00 91.06 86 PHE A O 1
ATOM 635 N N . SER A 1 87 ? -3.876 -0.155 -16.801 1.00 81.00 87 SER A N 1
ATOM 636 C CA . SER A 1 87 ? -4.866 -0.196 -17.879 1.00 81.00 87 SER A CA 1
ATOM 637 C C . SER A 1 87 ? -4.546 -1.305 -18.912 1.00 81.00 87 SER A C 1
ATOM 639 O O . SER A 1 87 ? -3.407 -1.782 -18.971 1.00 81.00 87 SER A O 1
ATOM 641 N N . PRO A 1 88 ? -5.490 -1.695 -19.794 1.00 80.38 88 PRO A N 1
ATOM 642 C CA . PRO A 1 88 ? -5.327 -2.845 -20.695 1.00 80.38 88 PRO A CA 1
ATOM 643 C C . PRO A 1 88 ? -4.062 -2.835 -21.572 1.00 80.38 88 PRO A C 1
ATOM 645 O O . PRO A 1 88 ? -3.571 -3.896 -21.961 1.00 80.38 88 PRO A O 1
ATOM 648 N N . TRP A 1 89 ? -3.499 -1.658 -21.873 1.00 78.69 89 TRP A N 1
ATOM 649 C CA . TRP A 1 89 ? -2.257 -1.565 -22.645 1.00 78.69 89 TRP A CA 1
ATOM 650 C C . TRP A 1 89 ? -1.027 -2.053 -21.872 1.00 78.69 89 TRP A C 1
ATOM 652 O O . TRP A 1 89 ? -0.092 -2.542 -22.501 1.00 78.69 89 TRP A O 1
ATOM 662 N N . ALA A 1 90 ? -1.020 -1.974 -20.538 1.00 81.38 90 ALA A N 1
ATOM 663 C CA . ALA A 1 90 ? 0.100 -2.432 -19.715 1.00 81.38 90 ALA A CA 1
ATOM 664 C C . ALA A 1 90 ? 0.305 -3.948 -19.857 1.00 81.38 90 ALA A C 1
ATOM 666 O O . ALA A 1 90 ? 1.431 -4.414 -20.023 1.00 81.38 90 ALA A O 1
ATOM 667 N N . HIS A 1 91 ? -0.795 -4.705 -19.900 1.00 79.00 91 HIS A N 1
ATOM 668 C CA . HIS A 1 91 ? -0.765 -6.147 -20.150 1.00 79.00 91 HIS A CA 1
ATOM 669 C C . HIS A 1 91 ? -0.390 -6.476 -21.601 1.00 79.00 91 HIS A C 1
ATOM 671 O O . HIS A 1 91 ? 0.336 -7.435 -21.844 1.00 79.00 91 HIS A O 1
ATOM 677 N N . ALA A 1 92 ? -0.830 -5.672 -22.575 1.00 79.44 92 ALA A N 1
ATOM 678 C CA . ALA A 1 92 ? -0.477 -5.871 -23.984 1.00 79.44 92 ALA A CA 1
ATOM 679 C C . ALA A 1 92 ? 1.004 -5.565 -24.281 1.00 79.44 92 ALA A C 1
ATOM 681 O O . ALA A 1 92 ? 1.596 -6.169 -25.173 1.00 79.44 92 ALA A O 1
ATOM 682 N N . ALA A 1 93 ? 1.607 -4.641 -23.530 1.00 77.50 93 ALA A N 1
ATOM 683 C CA . ALA A 1 93 ? 3.013 -4.268 -23.650 1.00 77.50 93 ALA A CA 1
ATOM 684 C C . ALA A 1 93 ? 3.970 -5.235 -22.925 1.00 77.50 93 ALA A C 1
ATOM 686 O O . ALA A 1 93 ? 5.184 -5.043 -22.993 1.00 77.50 93 ALA A O 1
ATOM 687 N N . ARG A 1 94 ? 3.446 -6.260 -22.237 1.00 76.06 94 ARG A N 1
ATOM 688 C CA 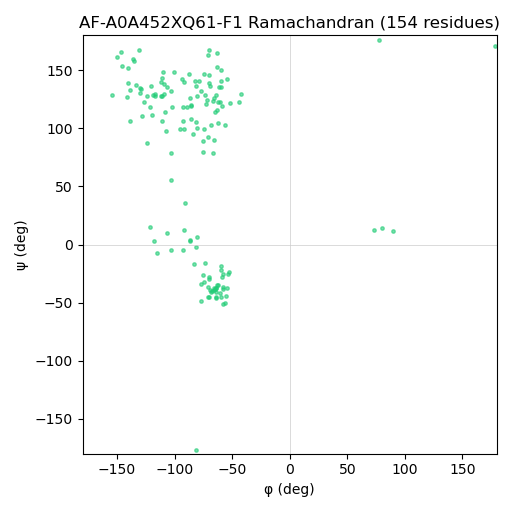. ARG A 1 94 ? 4.216 -7.233 -21.452 1.00 7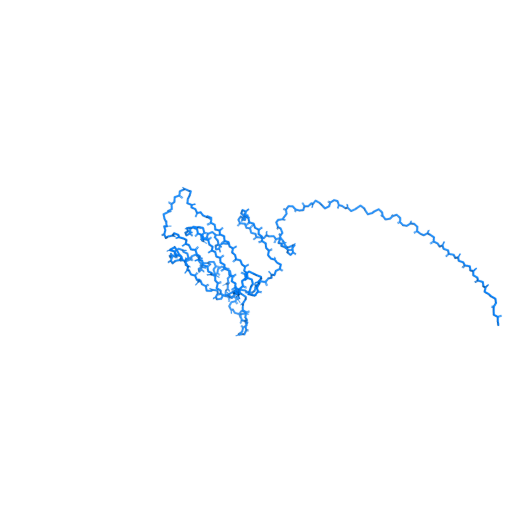6.06 94 ARG A CA 1
ATOM 689 C C . ARG A 1 94 ? 5.133 -8.074 -22.354 1.00 76.06 94 ARG A C 1
ATOM 691 O O . ARG A 1 94 ? 4.642 -8.886 -23.141 1.00 76.06 94 ARG A O 1
ATOM 698 N N . PRO A 1 95 ? 6.468 -7.957 -22.232 1.00 70.19 95 PRO A N 1
ATOM 699 C CA . PRO A 1 95 ? 7.381 -8.844 -22.940 1.00 70.19 95 PRO A CA 1
ATOM 700 C C . PRO A 1 95 ? 7.292 -10.255 -22.349 1.00 70.19 95 PRO A C 1
ATOM 702 O O . PRO A 1 95 ? 7.320 -10.425 -21.131 1.00 70.19 95 PRO A O 1
ATOM 705 N N . ALA A 1 96 ? 7.248 -11.280 -23.202 1.00 65.94 96 ALA A N 1
ATOM 706 C CA . ALA A 1 96 ? 7.091 -12.678 -22.780 1.00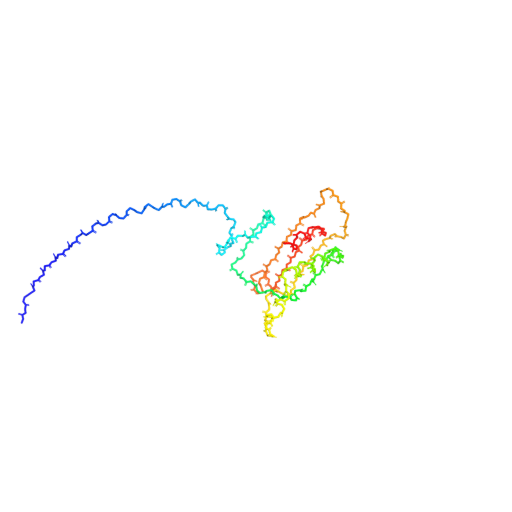 65.94 96 ALA A CA 1
ATOM 707 C C . ALA A 1 96 ? 8.204 -13.194 -21.838 1.00 65.94 96 ALA A C 1
ATOM 709 O O . ALA A 1 96 ? 8.015 -14.201 -21.162 1.00 65.94 96 ALA A O 1
ATOM 710 N N . SER A 1 97 ? 9.353 -12.512 -21.785 1.00 65.38 97 SER A N 1
ATOM 711 C CA . SER A 1 97 ? 10.515 -12.856 -20.957 1.00 65.38 97 SER A CA 1
ATOM 712 C C . SER A 1 97 ? 10.921 -11.752 -19.971 1.00 65.38 97 SER A C 1
ATOM 714 O O . SER A 1 97 ? 12.054 -11.766 -19.489 1.00 65.38 97 SER A O 1
ATOM 716 N N . ALA A 1 98 ? 10.068 -10.751 -19.721 1.00 65.81 98 ALA A N 1
ATOM 717 C CA . ALA A 1 98 ? 10.413 -9.666 -18.805 1.00 65.81 98 ALA A CA 1
ATOM 718 C C . ALA A 1 98 ? 10.404 -10.149 -17.351 1.00 65.81 98 ALA A C 1
ATOM 720 O O . ALA A 1 98 ? 9.403 -10.675 -16.866 1.00 65.81 98 ALA A O 1
ATOM 721 N N . GLY A 1 99 ? 11.528 -9.946 -16.662 1.00 77.62 99 GLY A N 1
ATOM 722 C CA . GLY A 1 99 ? 11.564 -9.941 -15.205 1.00 77.62 99 GLY A CA 1
ATOM 723 C C . GLY A 1 99 ? 11.046 -8.602 -14.686 1.00 77.62 99 GLY A C 1
ATOM 724 O O . GLY A 1 99 ? 11.342 -7.560 -15.271 1.00 77.62 99 GLY A O 1
ATOM 725 N N . TYR A 1 100 ? 10.282 -8.643 -13.601 1.00 86.75 100 TYR A N 1
ATOM 726 C CA . TYR A 1 100 ? 9.814 -7.464 -12.879 1.00 86.75 100 TYR A CA 1
ATOM 727 C C . TYR A 1 100 ? 10.510 -7.394 -11.522 1.00 86.75 100 TYR A C 1
ATOM 729 O O . TYR A 1 100 ? 10.740 -8.426 -10.890 1.00 86.75 100 TYR A O 1
ATOM 737 N N . ASP A 1 101 ? 10.828 -6.183 -11.073 1.00 87.31 101 ASP A N 1
ATOM 738 C CA . ASP A 1 101 ? 11.438 -5.953 -9.762 1.00 87.31 101 ASP A CA 1
ATOM 739 C C . ASP A 1 101 ? 10.413 -6.130 -8.635 1.00 87.31 101 ASP A C 1
ATOM 741 O O . ASP A 1 101 ? 10.755 -6.573 -7.537 1.00 87.31 101 ASP A O 1
ATOM 745 N N . VAL A 1 102 ? 9.147 -5.794 -8.916 1.00 90.00 102 VAL A N 1
ATOM 746 C CA . VAL A 1 102 ? 8.020 -5.914 -7.985 1.00 90.00 102 VAL A CA 1
ATOM 747 C C . VAL A 1 102 ? 6.881 -6.673 -8.661 1.00 90.00 102 VAL A C 1
ATOM 749 O O . VAL A 1 102 ? 6.234 -6.158 -9.567 1.00 90.00 102 VAL A O 1
ATOM 752 N N . ALA A 1 103 ? 6.620 -7.89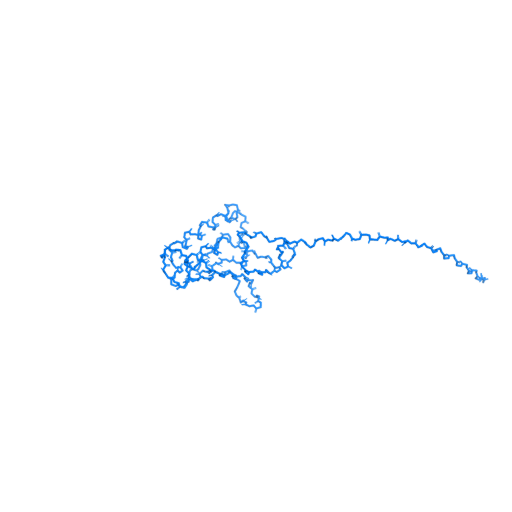6 -8.199 1.00 89.56 103 ALA A N 1
ATOM 753 C CA . ALA A 1 103 ? 5.518 -8.736 -8.688 1.00 89.56 103 ALA A CA 1
ATOM 754 C C . ALA A 1 103 ? 4.441 -9.015 -7.626 1.00 89.56 103 ALA A C 1
ATOM 756 O O . ALA A 1 103 ? 3.391 -9.578 -7.927 1.00 89.56 103 ALA A O 1
ATOM 757 N N . ARG A 1 104 ? 4.686 -8.617 -6.373 1.00 91.50 104 ARG A N 1
ATOM 758 C CA . ARG A 1 104 ? 3.778 -8.823 -5.243 1.00 91.50 104 ARG A CA 1
ATOM 759 C C . ARG A 1 104 ? 3.764 -7.595 -4.341 1.00 91.50 104 ARG A C 1
ATOM 761 O O . ARG A 1 104 ? 4.823 -7.029 -4.068 1.00 91.50 104 ARG A O 1
ATOM 768 N N . LEU A 1 105 ? 2.574 -7.240 -3.869 1.00 95.50 105 LEU A N 1
ATOM 769 C CA . LEU A 1 105 ? 2.348 -6.260 -2.816 1.00 95.50 105 LEU A CA 1
ATOM 770 C C . LEU A 1 105 ? 1.899 -6.991 -1.550 1.00 95.50 105 LEU A C 1
ATOM 772 O O . LEU A 1 105 ? 0.818 -7.581 -1.527 1.00 95.50 105 LEU A O 1
ATOM 776 N N . THR A 1 106 ? 2.722 -6.949 -0.507 1.00 96.38 106 THR A N 1
ATOM 777 C CA . THR A 1 106 ? 2.359 -7.502 0.801 1.00 96.38 106 THR A CA 1
ATOM 778 C C . THR A 1 106 ? 1.617 -6.439 1.605 1.00 96.38 106 THR A C 1
ATOM 780 O O . THR A 1 106 ? 2.120 -5.332 1.783 1.00 96.38 106 THR A O 1
ATOM 783 N N . VAL A 1 107 ? 0.423 -6.757 2.100 1.00 97.69 107 VAL A N 1
ATOM 784 C CA . VAL A 1 107 ? -0.379 -5.838 2.922 1.00 97.69 107 VAL A CA 1
ATOM 785 C C . VAL A 1 107 ? -0.604 -6.475 4.282 1.00 97.69 107 VAL A C 1
ATOM 787 O O . VAL A 1 107 ? -1.313 -7.473 4.393 1.00 97.69 107 VAL A O 1
ATOM 790 N N . VAL A 1 108 ? 0.010 -5.905 5.316 1.00 98.19 108 VAL A N 1
ATOM 791 C CA . VAL A 1 108 ? -0.085 -6.380 6.697 1.00 98.19 108 VAL A CA 1
ATOM 792 C C . VAL A 1 108 ? -1.052 -5.491 7.468 1.00 98.19 108 VAL A C 1
ATOM 794 O O . VAL A 1 108 ? -0.798 -4.298 7.635 1.00 98.19 108 VAL A O 1
ATOM 797 N N . VAL A 1 109 ? -2.143 -6.075 7.968 1.00 98.50 109 VAL A N 1
ATOM 798 C CA . VAL A 1 109 ? -3.135 -5.355 8.779 1.00 98.50 109 VAL A CA 1
ATOM 799 C C . VAL A 1 109 ? -3.274 -6.007 10.146 1.00 98.50 109 VAL A C 1
ATOM 801 O O . VAL A 1 109 ? -3.655 -7.176 10.257 1.00 98.50 109 VAL A O 1
ATOM 804 N N . ALA A 1 110 ? -2.964 -5.252 11.199 1.00 98.19 110 ALA A N 1
ATOM 805 C CA . ALA A 1 110 ? -2.891 -5.793 12.554 1.00 98.19 110 ALA A CA 1
ATOM 806 C C . ALA A 1 110 ? -4.261 -6.197 13.128 1.00 98.19 110 ALA A C 1
ATOM 808 O O . ALA A 1 110 ? -4.354 -7.228 13.793 1.00 98.19 110 ALA A O 1
ATOM 809 N N . SER A 1 111 ? -5.314 -5.416 12.865 1.00 97.00 111 SER A N 1
ATOM 810 C CA . SER A 1 111 ? -6.665 -5.635 13.395 1.00 97.00 111 SER A CA 1
ATOM 811 C C . SER A 1 111 ? -7.664 -6.028 12.309 1.00 97.00 111 SER A C 1
ATOM 813 O O . SER A 1 111 ? -7.664 -5.448 11.227 1.00 97.00 111 SER A O 1
ATOM 815 N N . ALA A 1 112 ? -8.551 -6.973 12.631 1.00 94.12 112 ALA A N 1
ATOM 816 C CA . ALA A 1 112 ? -9.721 -7.329 11.821 1.00 94.12 112 ALA A CA 1
ATOM 817 C C . ALA A 1 112 ? -10.958 -6.462 12.130 1.00 94.12 112 ALA A C 1
ATOM 819 O O . ALA A 1 112 ? -12.042 -6.742 11.628 1.00 94.12 112 ALA A O 1
ATOM 820 N N . ASP A 1 113 ? -10.824 -5.461 13.004 1.00 93.75 113 ASP A N 1
ATOM 821 C CA . ASP A 1 113 ? -11.912 -4.542 13.325 1.00 93.75 113 ASP A CA 1
ATOM 822 C C . ASP A 1 113 ? -12.166 -3.582 12.158 1.00 93.75 113 ASP A C 1
ATOM 824 O O . ASP A 1 113 ? -11.282 -2.832 11.735 1.00 93.75 113 ASP A O 1
ATOM 828 N N . GLU A 1 114 ? -13.392 -3.620 11.650 1.00 94.38 114 GLU A N 1
ATOM 829 C CA . GLU A 1 114 ? -13.866 -2.783 10.550 1.00 94.38 114 GLU A CA 1
ATOM 830 C C . GLU A 1 114 ? -14.821 -1.681 11.037 1.00 94.38 114 GLU A C 1
ATOM 832 O O . GLU A 1 114 ? -15.448 -1.001 10.227 1.00 94.38 114 GLU A O 1
ATOM 837 N N . THR A 1 115 ? -14.960 -1.469 12.348 1.00 95.44 115 THR A N 1
ATOM 838 C CA . THR A 1 115 ? -15.851 -0.440 12.899 1.00 95.44 115 THR A CA 1
ATOM 839 C C . THR A 1 115 ? -15.407 0.954 12.449 1.00 95.44 115 THR A C 1
ATOM 841 O O . THR A 1 115 ? -14.272 1.368 12.679 1.00 95.44 115 THR A O 1
ATOM 844 N N . LEU A 1 116 ? -16.308 1.689 11.788 1.00 94.62 116 LEU A N 1
ATOM 845 C CA . LEU A 1 116 ? -16.042 3.051 11.327 1.00 94.62 116 LEU A CA 1
ATOM 846 C C . LEU A 1 116 ? -16.500 4.075 12.364 1.00 94.62 116 LEU A C 1
ATOM 848 O O . LEU A 1 116 ? -17.696 4.213 12.629 1.00 94.62 116 LEU A O 1
ATOM 852 N N . GLU A 1 117 ? -15.554 4.851 12.882 1.00 95.00 117 GLU A N 1
ATOM 853 C CA . GLU A 1 117 ? -15.816 5.930 13.829 1.00 95.00 117 GLU A CA 1
ATOM 854 C C . GLU A 1 117 ? -14.852 7.110 13.651 1.00 95.00 117 GLU A C 1
ATOM 856 O O . GLU A 1 117 ? -13.825 7.026 12.972 1.00 95.00 117 GLU A O 1
ATOM 861 N N . LEU A 1 118 ? -15.199 8.249 14.255 1.00 96.25 118 LEU A N 1
ATOM 862 C CA . LEU A 1 118 ? -14.314 9.410 14.269 1.00 96.25 118 LEU A CA 1
ATOM 863 C C . LEU A 1 118 ? -13.059 9.091 15.085 1.00 96.25 118 LEU A C 1
ATOM 865 O O . LEU A 1 118 ? -13.153 8.747 16.259 1.00 96.25 118 LEU A O 1
ATOM 869 N N . GLY A 1 119 ? -11.891 9.285 14.474 1.00 94.62 119 GLY A N 1
ATOM 870 C CA . GLY A 1 119 ? -10.607 9.000 15.116 1.00 94.62 119 GLY A CA 1
ATOM 871 C C . GLY A 1 119 ? -10.099 7.577 14.901 1.00 94.62 119 GLY A C 1
ATOM 872 O O . GLY A 1 119 ? -9.128 7.201 15.555 1.00 94.62 119 GLY A O 1
ATOM 873 N N . VAL A 1 120 ? -10.706 6.812 13.983 1.00 96.75 120 VAL A N 1
ATOM 874 C CA . VAL A 1 120 ? -10.140 5.535 13.542 1.00 96.75 120 VAL A CA 1
ATOM 875 C C . VAL A 1 120 ? -8.706 5.719 13.040 1.00 96.75 120 VAL A C 1
ATOM 877 O O . VAL A 1 120 ? -8.360 6.733 12.429 1.00 96.75 120 VAL A O 1
ATOM 880 N N . ASP A 1 121 ? -7.852 4.742 13.328 1.00 97.56 121 ASP A N 1
ATOM 881 C CA . ASP A 1 121 ? -6.447 4.797 12.945 1.00 97.56 121 ASP A CA 1
ATOM 882 C C . ASP A 1 121 ? -6.277 4.535 11.440 1.00 97.56 121 ASP A C 1
ATOM 884 O O . ASP A 1 121 ? -6.272 3.391 10.986 1.00 97.56 121 ASP A O 1
ATOM 888 N N . GLU A 1 122 ? -6.128 5.615 10.671 1.00 97.31 122 GLU A N 1
ATOM 889 C CA . GLU A 1 122 ? -5.824 5.604 9.234 1.00 97.31 122 GLU A CA 1
ATOM 890 C C . GLU A 1 122 ? -4.310 5.661 8.938 1.00 97.31 122 GLU A C 1
ATOM 892 O O . GLU A 1 122 ? -3.907 5.944 7.806 1.00 97.31 122 GLU A O 1
ATOM 897 N N . SER A 1 123 ? -3.445 5.453 9.939 1.00 97.94 123 SER A N 1
ATOM 898 C CA . SER A 1 123 ? -1.997 5.478 9.734 1.00 97.94 123 SER A CA 1
ATOM 899 C C . SER A 1 123 ? -1.498 4.226 9.013 1.00 97.94 123 SER A C 1
ATOM 901 O O . SER A 1 123 ? -2.022 3.121 9.168 1.00 97.94 123 SER A O 1
ATOM 903 N N . TYR A 1 124 ? -0.461 4.417 8.203 1.00 98.31 124 TYR A N 1
ATOM 904 C CA . TYR A 1 124 ? 0.174 3.362 7.430 1.00 98.31 124 TYR A CA 1
ATOM 905 C C . TYR A 1 124 ? 1.653 3.670 7.214 1.00 98.31 124 TYR A C 1
ATOM 907 O O . TYR A 1 124 ? 2.089 4.822 7.318 1.00 98.31 124 TYR A O 1
ATOM 915 N N . THR A 1 125 ? 2.412 2.636 6.868 1.00 97.81 125 THR A N 1
ATOM 916 C CA . THR A 1 125 ? 3.779 2.769 6.366 1.00 97.81 125 THR A CA 1
ATOM 917 C C . THR A 1 125 ? 3.931 1.984 5.073 1.00 97.81 125 THR A C 1
ATOM 919 O O . THR A 1 125 ? 3.495 0.840 4.995 1.00 97.81 125 THR A O 1
ATOM 922 N N . ILE A 1 126 ? 4.551 2.603 4.065 1.00 95.81 126 ILE A N 1
ATOM 923 C CA . ILE A 1 126 ? 4.888 1.949 2.796 1.00 95.81 126 ILE A CA 1
ATOM 924 C C . ILE A 1 126 ? 6.397 1.762 2.727 1.00 95.81 126 ILE A C 1
ATOM 926 O O . ILE A 1 126 ? 7.163 2.714 2.892 1.00 95.81 126 ILE A O 1
ATOM 930 N N . TYR A 1 127 ? 6.811 0.541 2.417 1.00 93.19 127 TYR A N 1
ATOM 931 C CA . TYR A 1 127 ? 8.193 0.184 2.150 1.00 93.19 127 TYR A CA 1
ATOM 932 C C . TYR A 1 127 ? 8.317 -0.339 0.724 1.00 93.19 127 TYR A C 1
ATOM 934 O O . TYR A 1 127 ? 7.589 -1.244 0.332 1.00 93.19 127 TYR A O 1
ATOM 942 N N . ILE A 1 128 ? 9.253 0.214 -0.049 1.00 91.00 128 ILE A N 1
ATOM 943 C CA . ILE A 1 128 ? 9.557 -0.243 -1.410 1.00 91.00 128 ILE A CA 1
ATOM 944 C C . ILE A 1 128 ? 11.055 -0.518 -1.485 1.00 91.00 128 ILE A C 1
ATOM 946 O O . ILE A 1 128 ? 11.867 0.373 -1.222 1.00 91.00 128 ILE A O 1
ATOM 950 N N . ALA A 1 129 ? 11.426 -1.746 -1.841 1.00 83.56 129 ALA A N 1
ATOM 951 C CA . ALA A 1 129 ? 12.816 -2.171 -1.928 1.00 83.56 129 ALA A CA 1
ATOM 952 C C . ALA A 1 129 ? 13.091 -2.939 -3.224 1.00 83.56 129 ALA A C 1
ATOM 954 O O . ALA A 1 129 ? 12.331 -3.821 -3.620 1.00 83.56 129 ALA A O 1
ATOM 955 N N . ALA A 1 130 ? 14.225 -2.629 -3.855 1.00 74.94 130 ALA A N 1
ATOM 956 C CA . ALA A 1 130 ? 14.774 -3.436 -4.938 1.00 74.94 130 ALA A CA 1
ATOM 957 C C . ALA A 1 130 ? 15.290 -4.777 -4.393 1.00 74.94 130 ALA A C 1
ATOM 959 O O . ALA A 1 130 ? 15.846 -4.828 -3.289 1.00 74.94 130 ALA A O 1
ATOM 960 N N . ALA A 1 131 ? 15.161 -5.847 -5.179 1.00 66.88 131 ALA A N 1
ATOM 961 C CA . ALA A 1 131 ? 15.768 -7.133 -4.845 1.00 66.88 131 ALA A CA 1
ATOM 962 C C . ALA A 1 131 ? 17.294 -6.993 -4.732 1.00 66.88 131 ALA A C 1
ATOM 964 O O . ALA A 1 131 ? 17.926 -6.348 -5.568 1.00 66.88 131 ALA A O 1
ATOM 965 N N . GLY A 1 132 ? 17.893 -7.586 -3.696 1.00 58.28 132 GLY A N 1
ATOM 966 C CA . GLY A 1 132 ? 19.340 -7.509 -3.467 1.00 58.28 132 GLY A CA 1
ATOM 967 C C . GLY A 1 132 ? 19.840 -6.144 -2.971 1.00 58.28 132 GLY A C 1
ATOM 968 O O . GLY A 1 132 ? 21.047 -5.902 -2.970 1.00 58.28 132 GLY A O 1
ATOM 969 N N . GLY A 1 133 ? 18.941 -5.247 -2.548 1.00 58.47 133 GLY A N 1
ATOM 970 C CA . GLY A 1 133 ? 19.299 -4.012 -1.850 1.00 58.47 133 GLY A CA 1
ATOM 971 C C . GLY A 1 133 ? 19.806 -4.271 -0.425 1.00 58.47 133 GLY A C 1
ATOM 972 O O . GLY A 1 133 ? 19.558 -5.326 0.154 1.00 58.47 133 GLY A O 1
ATOM 973 N N . ALA A 1 134 ? 20.478 -3.280 0.177 1.00 55.56 134 ALA A N 1
ATOM 974 C CA . ALA A 1 134 ? 21.131 -3.402 1.492 1.00 55.56 134 ALA A CA 1
ATOM 975 C C . ALA A 1 134 ? 20.220 -3.925 2.624 1.00 55.56 134 ALA A C 1
ATOM 977 O O . ALA A 1 134 ? 20.720 -4.498 3.588 1.00 55.56 134 ALA A O 1
ATOM 978 N N . ASN A 1 135 ? 18.901 -3.755 2.487 1.00 50.53 135 ASN A N 1
ATOM 979 C CA . ASN A 1 135 ? 17.912 -4.104 3.504 1.00 50.53 135 ASN A CA 1
ATOM 980 C C . ASN A 1 135 ? 16.913 -5.190 3.058 1.00 50.53 135 ASN A C 1
ATOM 982 O O . ASN A 1 135 ? 15.996 -5.483 3.818 1.00 50.53 135 ASN A O 1
ATOM 986 N N . SER A 1 136 ? 17.036 -5.772 1.853 1.00 49.69 136 SER A N 1
ATOM 987 C CA . SER A 1 136 ? 16.120 -6.837 1.417 1.00 49.69 136 SER A CA 1
ATOM 988 C C . SER A 1 136 ? 16.717 -7.782 0.373 1.00 49.69 136 SER A C 1
ATOM 990 O O . SER A 1 136 ? 17.196 -7.369 -0.683 1.00 49.69 136 SER A O 1
ATOM 992 N N . ILE A 1 137 ? 16.619 -9.085 0.652 1.00 54.31 137 ILE A N 1
ATOM 993 C CA . ILE A 1 137 ? 16.982 -10.167 -0.278 1.00 54.31 137 ILE A CA 1
ATOM 994 C C . ILE A 1 137 ? 15.908 -10.318 -1.370 1.00 54.31 137 ILE A C 1
ATOM 996 O O . ILE A 1 137 ? 16.210 -10.734 -2.485 1.00 54.31 137 ILE A O 1
ATOM 1000 N N . VAL A 1 138 ? 14.664 -9.933 -1.072 1.00 57.38 138 VAL A N 1
ATOM 1001 C CA . VAL A 1 138 ? 13.514 -10.037 -1.978 1.00 57.38 138 VAL A CA 1
ATOM 1002 C C . VAL A 1 138 ? 13.072 -8.631 -2.385 1.00 57.38 138 VAL A C 1
ATOM 1004 O O . VAL A 1 138 ? 12.874 -7.768 -1.531 1.00 57.38 138 VAL A O 1
ATOM 1007 N N . GLY A 1 139 ? 12.945 -8.381 -3.686 1.00 68.94 139 GLY A N 1
ATOM 1008 C CA . GLY A 1 139 ? 12.354 -7.139 -4.186 1.00 68.94 139 GLY A CA 1
ATOM 1009 C C . GLY A 1 139 ? 10.862 -7.129 -3.893 1.00 68.94 139 GLY A C 1
ATOM 1010 O O . GLY A 1 139 ? 10.208 -8.167 -4.001 1.00 68.94 139 GLY A O 1
ATOM 1011 N N . GLY A 1 140 ? 10.324 -5.988 -3.479 1.00 81.69 140 GLY A N 1
ATOM 1012 C CA . GLY A 1 140 ? 8.917 -5.928 -3.119 1.00 81.69 140 GLY A CA 1
ATOM 1013 C C . GLY A 1 140 ? 8.445 -4.574 -2.626 1.00 81.69 140 GLY A C 1
ATOM 1014 O O . GLY A 1 140 ? 9.230 -3.656 -2.370 1.00 81.69 140 GLY A O 1
ATOM 1015 N N . ALA A 1 141 ? 7.127 -4.498 -2.497 1.00 93.00 141 ALA A N 1
ATOM 1016 C CA . ALA A 1 141 ? 6.424 -3.415 -1.843 1.00 93.00 141 ALA A CA 1
ATOM 1017 C C . ALA A 1 141 ? 5.614 -3.989 -0.675 1.00 93.00 141 ALA A C 1
ATOM 1019 O O . ALA A 1 141 ? 4.963 -5.027 -0.823 1.00 93.00 141 ALA A O 1
ATOM 1020 N N . THR A 1 142 ? 5.653 -3.305 0.464 1.00 95.75 142 THR A N 1
ATOM 1021 C CA . THR A 1 142 ? 4.911 -3.676 1.669 1.00 95.75 142 THR A CA 1
ATOM 1022 C C . THR A 1 142 ? 4.150 -2.473 2.199 1.00 95.75 142 THR A C 1
ATOM 1024 O O . THR A 1 142 ? 4.718 -1.387 2.316 1.00 95.75 142 THR A O 1
ATOM 1027 N N . ILE A 1 143 ? 2.886 -2.684 2.554 1.00 97.81 143 ILE A N 1
ATOM 1028 C CA . ILE A 1 143 ? 2.066 -1.747 3.321 1.00 97.81 143 ILE A CA 1
ATOM 1029 C C . ILE A 1 143 ? 1.836 -2.362 4.697 1.00 97.81 143 ILE A C 1
ATOM 1031 O O . ILE A 1 143 ? 1.372 -3.496 4.796 1.00 97.81 143 ILE A O 1
ATOM 1035 N N . GLU A 1 144 ? 2.133 -1.614 5.751 1.00 98.38 144 GLU A N 1
ATOM 1036 C CA . GLU A 1 144 ? 1.823 -1.993 7.129 1.00 98.38 144 GLU A CA 1
ATOM 1037 C C . GLU A 1 144 ? 0.848 -0.984 7.730 1.00 98.38 144 GLU A C 1
ATOM 1039 O O . GLU A 1 144 ? 1.084 0.225 7.668 1.00 98.38 144 GLU A O 1
ATOM 1044 N N . ALA A 1 145 ? -0.243 -1.477 8.313 1.00 98.44 145 ALA A N 1
ATOM 1045 C CA . ALA A 1 145 ? -1.269 -0.652 8.936 1.00 98.44 145 ALA A CA 1
ATOM 1046 C C . ALA A 1 145 ? -1.884 -1.334 10.165 1.00 98.44 145 ALA A C 1
ATOM 1048 O O . ALA A 1 145 ? -1.953 -2.562 10.267 1.00 98.44 145 ALA A O 1
ATOM 1049 N N . ASN A 1 146 ? -2.386 -0.526 11.099 1.00 98.19 146 ASN A N 1
ATOM 1050 C CA . ASN A 1 146 ? -3.076 -1.046 12.280 1.00 98.19 14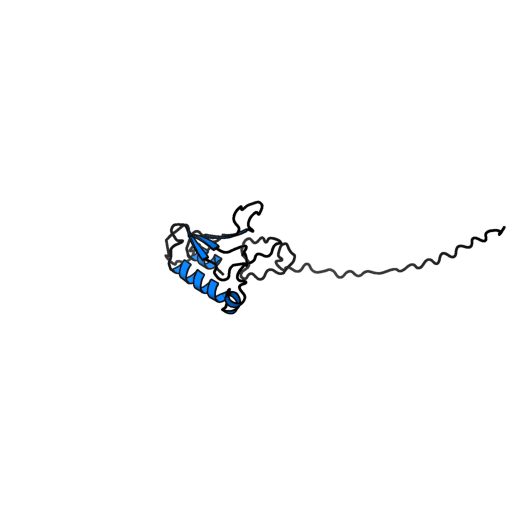6 ASN A CA 1
ATOM 1051 C C . ASN A 1 146 ? -4.507 -1.503 11.963 1.00 98.19 146 ASN A C 1
ATOM 1053 O O . ASN A 1 146 ? -4.980 -2.483 12.537 1.00 98.19 146 ASN A O 1
ATOM 1057 N N . THR A 1 147 ? -5.178 -0.823 11.031 1.00 98.12 147 THR A N 1
ATOM 1058 C CA . THR A 1 147 ? -6.561 -1.102 10.617 1.00 98.12 147 THR A CA 1
ATOM 1059 C C . THR A 1 147 ? -6.677 -1.182 9.095 1.00 98.12 147 THR A C 1
ATOM 1061 O O . THR A 1 147 ? -5.778 -0.750 8.364 1.00 98.12 147 THR A O 1
ATOM 1064 N N . ILE A 1 148 ? -7.816 -1.686 8.609 1.00 97.75 148 ILE A N 1
ATOM 1065 C CA . ILE A 1 148 ? -8.125 -1.726 7.173 1.00 97.75 148 ILE A CA 1
ATOM 1066 C C . ILE A 1 148 ? -8.120 -0.330 6.532 1.00 97.75 148 ILE A C 1
ATOM 1068 O O . ILE A 1 148 ? -7.800 -0.193 5.355 1.00 97.75 148 ILE A O 1
ATOM 1072 N N . TYR A 1 149 ? -8.419 0.719 7.302 1.00 98.00 149 TYR A N 1
ATOM 1073 C CA . TYR A 1 149 ? -8.490 2.084 6.795 1.00 98.00 149 TYR A CA 1
ATOM 1074 C C . TYR A 1 149 ? -7.105 2.612 6.443 1.00 98.00 149 TYR A C 1
ATOM 1076 O O . TYR A 1 149 ? -6.916 3.137 5.348 1.00 98.00 149 TYR A O 1
ATOM 1084 N N . GLY A 1 150 ? -6.115 2.390 7.312 1.00 97.94 150 GLY A N 1
ATOM 1085 C CA . GLY A 1 150 ? -4.720 2.703 7.003 1.00 97.94 150 GLY A CA 1
ATOM 1086 C C . GLY A 1 150 ? -4.213 1.929 5.786 1.00 97.94 150 GLY A C 1
ATOM 1087 O O . GLY A 1 150 ? -3.589 2.511 4.902 1.00 97.94 150 GLY A O 1
ATOM 1088 N N . ALA A 1 151 ? -4.559 0.643 5.675 1.00 98.06 151 ALA A N 1
ATOM 1089 C CA . ALA A 1 151 ? -4.181 -0.168 4.519 1.00 98.06 151 ALA A CA 1
ATOM 1090 C C . ALA A 1 151 ? -4.743 0.402 3.207 1.00 98.06 151 ALA A C 1
ATOM 1092 O O . ALA A 1 151 ? -4.002 0.544 2.238 1.00 98.06 151 ALA A O 1
ATOM 1093 N N . ILE A 1 152 ? -6.020 0.799 3.194 1.00 97.50 152 ILE A N 1
ATOM 1094 C CA . ILE A 1 152 ? -6.662 1.416 2.026 1.00 97.50 152 ILE A CA 1
ATOM 1095 C C . ILE A 1 152 ? -6.030 2.774 1.693 1.00 97.50 152 ILE A C 1
ATOM 1097 O O . ILE A 1 152 ? -5.821 3.057 0.517 1.00 97.50 152 ILE A O 1
ATOM 1101 N N . ARG A 1 153 ? -5.663 3.595 2.690 1.00 97.56 153 ARG A N 1
ATOM 1102 C CA . ARG A 1 153 ? -4.905 4.840 2.451 1.00 97.56 153 ARG A CA 1
ATOM 1103 C C . ARG A 1 153 ? -3.530 4.583 1.844 1.00 97.56 153 ARG A C 1
ATOM 1105 O O . ARG A 1 153 ? -3.076 5.388 1.043 1.00 97.56 153 ARG A O 1
ATOM 1112 N N . GLY A 1 154 ? -2.879 3.487 2.223 1.00 96.56 154 GLY A N 1
ATOM 1113 C CA . GLY A 1 154 ? -1.583 3.098 1.676 1.00 96.56 154 GLY A CA 1
ATOM 1114 C C . GLY A 1 154 ? -1.630 2.558 0.244 1.00 96.56 154 GLY A C 1
ATOM 1115 O O . GLY A 1 154 ? -0.576 2.458 -0.376 1.00 96.56 154 GLY A O 1
ATOM 1116 N N . LEU A 1 155 ? -2.808 2.187 -0.272 1.00 96.69 155 LEU A N 1
ATOM 1117 C CA . LEU A 1 155 ? -2.974 1.697 -1.645 1.00 96.69 155 LEU A CA 1
ATOM 1118 C C . LEU A 1 155 ? -3.104 2.820 -2.693 1.00 96.69 155 LEU A C 1
ATOM 1120 O O . LEU A 1 155 ? -2.960 2.534 -3.881 1.00 96.69 155 LEU A O 1
ATOM 1124 N N . GLU A 1 156 ? -3.396 4.050 -2.258 1.00 93.38 156 GLU A N 1
ATOM 1125 C CA . GLU A 1 156 ? -3.512 5.258 -3.100 1.00 93.38 156 GLU A CA 1
ATOM 1126 C C . GLU A 1 156 ? -2.151 5.868 -3.476 1.00 93.38 156 GLU A C 1
ATOM 1128 O O . GLU A 1 156 ? -1.240 5.904 -2.614 1.00 93.38 156 GLU A O 1
#

Secondary structure (DSSP, 8-state):
-PPP--------------------PPP---B-TTSPBP--SSPPSS----S----EEEEEEEEEESTTTT-HHHHHHHHHHHHHHS-HHHHHT--TT---SEEEEEEEES-------TT----EEEEEE-TTBTTBSS-EEEEEESSHHHHHHHT-

pLDDT: mean 80.73, std 19.65, range [36.16, 98.5]

Mean predicted aligned error: 12.27 Å